Protein AF-A0A8H8A8U7-F1 (afdb_monomer)

Foldseek 3Di:
DDAAPDNVLRVLVVVLVVQCVCCCVPAVVVPHPDDPRRVVSVVVSCVVRVVVCVVDPCVVVVVVVVPDPPVCVPPPPPPVVVVVVDDDDDDPDDD

Secondary structure (DSSP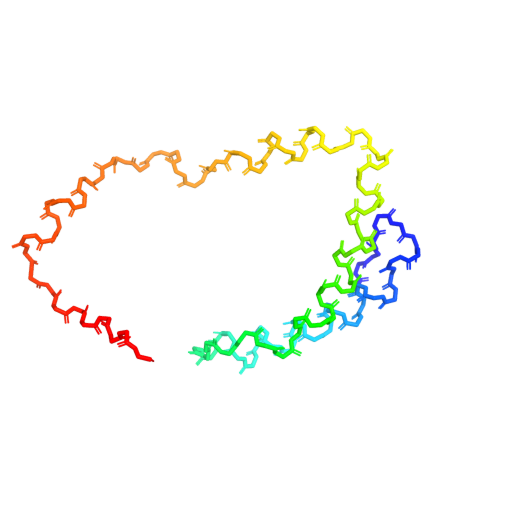, 8-state):
-PPPSSGGGHHHHHHHHHHHHHHIIIIITTT-----TTHHHHHHHHHHHHHHHHHSTHHHHHHHHHH--TT-TT-----HHHHTTS---------

Nearest PDB structures (foldseek):
  5jql-assembly1_D  TM=9.557E-01  e=1.263E-05  Saccharomyces cerevisiae S288C
  4ytx-assembly4_I  TM=9.506E-01  e=1.880E-05  Saccharomyces cerevisiae S288C
  5jqm-assembly1_C  TM=9.663E-01  e=2.674E-04  Saccharomyces cerevisiae S288C
  6i3v-assembly1_C  TM=9.516E-01  e=3.054E-04  Homo sapiens
  6i3v-assembly1_A-2  TM=9.536E-01  e=5.193E-04  Homo sapiens

Mean predicted aligned error: 11.72 Å

pLDDT: mean 79.29, std 18.59, range [36.5, 95.06]

Sequence (95 aa):
MASSINPECNEMKQKYDSCFNHWYANRFLQGSRSLEECDELFQAYKACFMKVVHEKPIMELLNHARAQAPFEEGVEQVNIIVIFQKKIPFKRKEE

Solvent-accessible surface area (backbone atoms only — not comparable to full-atom valu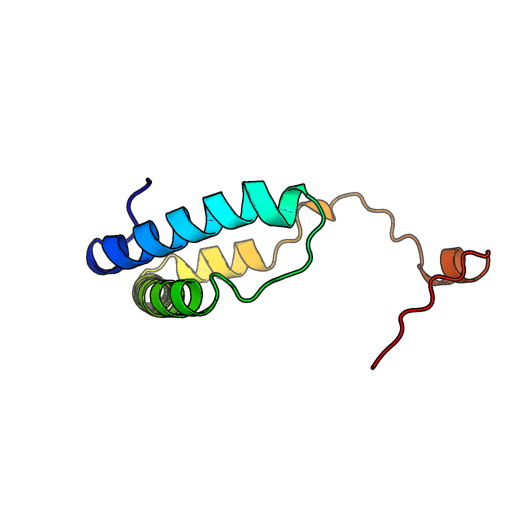es): 6021 Å² total; per-residue (Å²): 134,84,81,50,101,45,77,88,39,30,67,42,42,52,56,29,52,53,46,45,53,51,44,43,67,69,29,49,75,70,71,47,83,84,72,68,93,45,43,72,43,41,52,56,29,46,57,50,48,49,57,57,41,70,78,37,89,56,44,64,58,50,52,56,58,68,72,54,62,82,86,55,75,81,61,74,82,71,61,62,76,68,60,69,76,66,80,76,91,79,81,78,81,88,127

Radius of gyration: 19.25 Å; Cα contacts (8 Å, |Δi|>4): 41; chains: 1; bounding box: 29×35×53 Å

Structure (mmCIF, N/CA/C/O backbone):
data_AF-A0A8H8A8U7-F1
#
_entry.id   AF-A0A8H8A8U7-F1
#
loop_
_atom_site.group_PDB
_atom_site.id
_atom_site.type_symbol
_atom_site.label_atom_id
_atom_site.label_alt_id
_atom_site.label_comp_id
_atom_site.label_asym_id
_atom_site.label_entity_id
_atom_site.label_seq_id
_atom_site.pdbx_PDB_ins_code
_atom_site.Cartn_x
_atom_site.Cartn_y
_atom_site.Cartn_z
_atom_site.occupancy
_atom_site.B_iso_or_equiv
_atom_site.auth_seq_id
_atom_site.auth_comp_id
_atom_site.auth_asym_id
_atom_site.auth_atom_id
_atom_site.pdbx_PDB_model_num
ATOM 1 N N . MET A 1 1 ? 10.460 -2.042 8.295 1.00 63.28 1 MET A N 1
ATOM 2 C CA . MET A 1 1 ? 9.088 -2.160 7.754 1.00 63.28 1 MET A CA 1
ATOM 3 C C . MET A 1 1 ? 8.165 -1.286 8.575 1.00 63.28 1 MET A C 1
ATOM 5 O O . MET A 1 1 ? 8.345 -1.226 9.786 1.00 63.28 1 MET A O 1
ATOM 9 N N . ALA A 1 2 ? 7.236 -0.588 7.927 1.00 84.00 2 ALA A N 1
ATOM 10 C CA . ALA A 1 2 ? 6.260 0.242 8.624 1.00 84.00 2 ALA A CA 1
ATOM 11 C C . ALA A 1 2 ? 5.145 -0.621 9.232 1.00 84.00 2 ALA A C 1
ATOM 13 O O . ALA A 1 2 ? 4.753 -1.636 8.652 1.00 84.00 2 ALA A O 1
ATOM 14 N N . SER A 1 3 ? 4.619 -0.199 10.378 1.00 88.00 3 SER A N 1
ATOM 15 C CA . SER A 1 3 ? 3.434 -0.810 10.983 1.00 88.00 3 SER A CA 1
ATOM 16 C C . SER A 1 3 ? 2.177 -0.490 10.165 1.00 88.00 3 SER A C 1
ATOM 18 O O . SER A 1 3 ? 2.071 0.568 9.547 1.00 88.00 3 SER A O 1
ATOM 20 N N . SER A 1 4 ? 1.222 -1.416 10.151 1.00 88.12 4 SER A N 1
ATOM 21 C CA . SER A 1 4 ? -0.118 -1.213 9.602 1.00 88.12 4 SER A CA 1
ATOM 22 C C . SER A 1 4 ? -0.966 -0.335 10.533 1.00 88.12 4 SER A C 1
ATOM 24 O O . SER A 1 4 ? -0.637 -0.140 11.702 1.00 88.12 4 SER A O 1
ATOM 26 N N . ILE A 1 5 ? -2.095 0.163 10.019 1.00 86.94 5 ILE A N 1
ATOM 27 C CA . ILE A 1 5 ? -3.083 0.962 10.771 1.00 86.94 5 ILE A CA 1
ATOM 28 C C . ILE A 1 5 ? -3.662 0.181 11.964 1.00 86.94 5 ILE A C 1
ATOM 30 O O . ILE A 1 5 ? -4.104 0.783 12.942 1.00 86.94 5 ILE A O 1
ATOM 34 N N . ASN A 1 6 ? -3.657 -1.151 11.890 1.00 87.88 6 ASN A N 1
ATOM 35 C CA . ASN A 1 6 ? -4.071 -2.033 12.972 1.00 87.88 6 ASN A CA 1
ATOM 36 C C . ASN A 1 6 ? -3.011 -3.123 13.192 1.00 87.88 6 ASN A C 1
ATOM 38 O O . ASN A 1 6 ? -2.547 -3.712 12.205 1.00 87.88 6 ASN A O 1
ATOM 42 N N . PRO A 1 7 ? -2.628 -3.400 14.454 1.00 90.12 7 PRO A N 1
ATOM 43 C CA . PRO A 1 7 ? -1.639 -4.418 14.778 1.00 90.12 7 PRO A CA 1
ATOM 44 C C . PRO A 1 7 ? -1.973 -5.819 14.252 1.00 90.12 7 PRO A C 1
ATOM 46 O O . PRO A 1 7 ? -1.045 -6.563 13.943 1.00 90.12 7 PRO A O 1
ATOM 49 N N . GLU A 1 8 ? -3.253 -6.170 14.082 1.00 90.19 8 GLU A N 1
ATOM 50 C CA . GLU A 1 8 ? -3.665 -7.495 13.591 1.00 90.19 8 GLU A CA 1
ATOM 51 C C . GLU A 1 8 ? -3.201 -7.774 12.148 1.00 90.19 8 GLU A C 1
ATOM 53 O O . GLU A 1 8 ? -2.924 -8.914 11.783 1.00 90.19 8 GLU A O 1
ATOM 58 N N . CYS A 1 9 ? -3.026 -6.726 11.334 1.00 93.06 9 CYS A N 1
ATOM 59 C CA . CYS A 1 9 ? -2.585 -6.855 9.945 1.00 93.06 9 CYS A CA 1
ATOM 60 C C . CYS A 1 9 ? -1.058 -6.717 9.776 1.00 93.06 9 CYS A C 1
ATOM 62 O O . CYS A 1 9 ? -0.571 -6.747 8.644 1.00 93.06 9 CYS A O 1
ATOM 64 N N . ASN A 1 10 ? -0.291 -6.522 10.858 1.00 93.62 10 ASN A N 1
ATOM 65 C CA . ASN A 1 10 ? 1.148 -6.237 10.775 1.00 93.62 10 ASN A CA 1
ATOM 66 C C . ASN A 1 10 ? 1.951 -7.396 10.188 1.00 93.62 10 ASN A C 1
ATOM 68 O O . ASN A 1 10 ? 2.826 -7.169 9.356 1.00 93.62 10 ASN A O 1
ATOM 72 N N . GLU A 1 11 ? 1.658 -8.628 10.599 1.00 93.12 11 GLU A N 1
ATOM 73 C CA . GLU A 1 11 ? 2.400 -9.799 10.128 1.00 93.12 11 GLU A CA 1
ATOM 74 C C . GLU A 1 11 ? 2.191 -10.019 8.622 1.00 93.12 11 GLU A C 1
ATOM 76 O O . GLU A 1 11 ? 3.155 -10.184 7.871 1.00 93.12 11 GLU A O 1
ATOM 81 N N . MET A 1 12 ? 0.938 -9.937 8.159 1.00 93.31 12 MET A N 1
ATOM 82 C CA . MET A 1 12 ? 0.602 -10.051 6.735 1.00 93.31 12 MET A CA 1
ATOM 83 C C . MET A 1 12 ? 1.231 -8.922 5.917 1.00 93.31 12 MET A C 1
ATOM 85 O O . MET A 1 12 ? 1.791 -9.174 4.851 1.00 93.31 12 MET A O 1
ATOM 89 N N . LYS A 1 13 ? 1.217 -7.691 6.448 1.00 93.75 13 LYS A N 1
ATOM 90 C CA . LYS A 1 13 ? 1.874 -6.542 5.820 1.00 93.75 13 LYS A CA 1
ATOM 91 C C . LYS A 1 13 ? 3.374 -6.768 5.651 1.00 93.75 13 LYS A C 1
ATOM 93 O O . LYS A 1 13 ? 3.897 -6.522 4.574 1.00 93.75 13 LYS A O 1
ATOM 98 N N . GLN A 1 14 ? 4.069 -7.244 6.682 1.00 94.62 14 GLN A N 1
ATOM 99 C CA . GLN A 1 14 ? 5.515 -7.471 6.607 1.00 94.62 14 GLN A CA 1
ATOM 100 C C . GLN A 1 14 ? 5.881 -8.546 5.578 1.00 94.62 14 GLN A C 1
ATOM 102 O O . GLN A 1 14 ? 6.847 -8.368 4.831 1.00 94.62 14 GLN A O 1
ATOM 107 N N . LYS A 1 15 ? 5.107 -9.639 5.511 1.00 93.94 15 LYS A N 1
ATOM 108 C CA . LYS A 1 15 ? 5.285 -10.693 4.499 1.00 93.94 15 LYS A CA 1
ATOM 109 C C . LYS A 1 15 ? 5.075 -10.149 3.085 1.00 93.94 15 LYS A C 1
ATOM 111 O O . LYS A 1 15 ? 5.936 -10.341 2.228 1.00 93.94 15 LYS A O 1
ATOM 116 N N . TYR A 1 16 ? 3.981 -9.417 2.867 1.00 95.00 16 TYR A N 1
ATOM 117 C CA . TYR A 1 16 ? 3.688 -8.782 1.583 1.00 95.00 16 TYR A CA 1
ATOM 118 C C . TYR A 1 16 ? 4.755 -7.752 1.187 1.00 95.00 16 TYR A C 1
ATOM 120 O O . TYR A 1 16 ? 5.308 -7.854 0.098 1.00 95.00 16 TYR A O 1
ATOM 128 N N . ASP A 1 17 ? 5.107 -6.813 2.071 1.00 94.75 17 ASP A N 1
ATOM 129 C CA . ASP A 1 17 ? 6.091 -5.760 1.791 1.00 94.75 17 ASP A CA 1
ATOM 130 C C . ASP A 1 17 ? 7.468 -6.364 1.445 1.00 94.75 17 ASP A C 1
ATOM 132 O O . ASP A 1 17 ? 8.175 -5.860 0.574 1.00 94.75 17 ASP A O 1
ATOM 136 N N . SER A 1 18 ? 7.856 -7.464 2.102 1.00 95.06 18 SER A N 1
ATOM 137 C CA . SER A 1 18 ? 9.118 -8.162 1.814 1.00 95.06 18 SER A CA 1
ATOM 138 C C . SER A 1 18 ? 9.108 -8.804 0.423 1.00 95.06 18 SER A C 1
ATOM 140 O O . SER A 1 18 ? 10.072 -8.646 -0.326 1.00 95.06 18 SER A O 1
ATOM 142 N N . CYS A 1 19 ? 8.006 -9.473 0.060 1.00 94.31 19 CYS A N 1
ATOM 143 C CA . CYS A 1 19 ? 7.805 -10.027 -1.280 1.00 94.31 19 CYS A CA 1
ATOM 144 C C . CYS A 1 19 ? 7.811 -8.919 -2.341 1.00 94.31 19 CYS A C 1
ATOM 146 O O . CYS 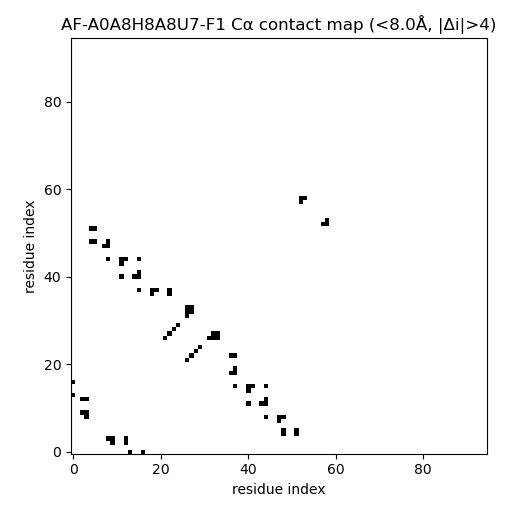A 1 19 ? 8.571 -8.982 -3.307 1.00 94.31 19 CYS A O 1
ATOM 148 N N . PHE A 1 20 ? 7.028 -7.861 -2.117 1.00 93.75 20 PHE A N 1
ATOM 149 C CA . PHE A 1 20 ? 6.896 -6.737 -3.033 1.00 93.75 20 PHE A CA 1
ATOM 150 C C . PHE A 1 20 ? 8.235 -6.044 -3.278 1.00 93.75 20 PHE A C 1
ATOM 152 O O . PHE A 1 20 ? 8.577 -5.791 -4.426 1.00 93.75 20 PHE A O 1
ATOM 159 N N . ASN A 1 21 ? 9.027 -5.781 -2.236 1.00 93.62 21 ASN A N 1
ATOM 160 C CA . ASN A 1 21 ? 10.334 -5.141 -2.399 1.00 93.62 21 ASN A CA 1
ATOM 161 C C . ASN A 1 21 ? 11.297 -6.000 -3.228 1.00 93.62 21 ASN A C 1
ATOM 163 O O . ASN A 1 21 ? 12.026 -5.475 -4.072 1.00 93.62 21 ASN A O 1
ATOM 167 N N . HIS A 1 22 ? 11.287 -7.320 -3.017 1.00 93.50 22 HIS A N 1
ATOM 168 C CA . HIS A 1 22 ? 12.094 -8.241 -3.811 1.00 93.50 22 HIS A CA 1
ATOM 169 C C . HIS A 1 22 ? 11.648 -8.260 -5.278 1.00 93.50 22 HIS A C 1
ATOM 171 O O . HIS A 1 22 ? 12.479 -8.107 -6.176 1.00 93.50 22 HIS A O 1
ATOM 177 N N . TRP A 1 23 ? 10.344 -8.399 -5.517 1.00 93.44 23 TRP A N 1
ATOM 178 C CA . TRP A 1 23 ? 9.753 -8.383 -6.851 1.00 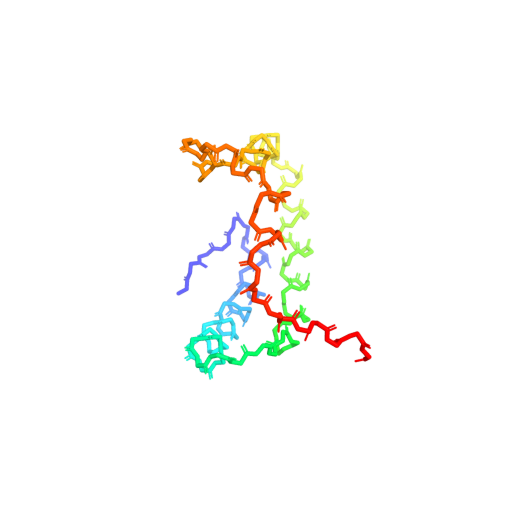93.44 23 TRP A CA 1
ATOM 179 C C . TRP A 1 23 ? 9.994 -7.044 -7.565 1.00 93.44 23 TRP A C 1
ATOM 181 O O . TRP A 1 23 ? 10.403 -7.019 -8.724 1.00 93.44 23 TRP A O 1
ATOM 191 N N . TYR A 1 24 ? 9.835 -5.921 -6.869 1.00 91.56 24 TYR A N 1
ATOM 192 C CA . TYR A 1 24 ? 10.021 -4.588 -7.432 1.00 91.56 24 TYR A CA 1
ATOM 193 C C . TYR A 1 24 ? 11.459 -4.392 -7.930 1.00 91.56 24 TYR A C 1
ATOM 195 O O . TYR A 1 24 ? 11.671 -4.008 -9.081 1.00 91.56 24 TYR A O 1
ATOM 203 N N . ALA A 1 25 ? 12.450 -4.739 -7.103 1.00 92.38 25 ALA A N 1
ATOM 204 C CA . ALA A 1 25 ? 13.862 -4.592 -7.448 1.00 92.38 25 ALA A CA 1
ATOM 205 C C . ALA A 1 25 ? 14.330 -5.563 -8.547 1.00 92.38 25 ALA A C 1
ATOM 207 O O . ALA A 1 25 ? 15.121 -5.181 -9.410 1.00 92.38 25 ALA A O 1
ATOM 208 N N . ASN A 1 26 ? 13.858 -6.814 -8.524 1.00 90.88 26 ASN A N 1
ATOM 209 C CA . ASN A 1 26 ? 14.410 -7.881 -9.367 1.00 90.88 26 ASN A CA 1
ATOM 210 C C . ASN A 1 26 ? 13.555 -8.240 -10.588 1.00 90.88 26 ASN A C 1
ATOM 212 O O . ASN A 1 26 ? 14.042 -8.901 -11.499 1.00 90.88 26 ASN A O 1
ATOM 216 N N . ARG A 1 27 ? 12.285 -7.834 -10.627 1.00 89.06 27 ARG A N 1
ATOM 217 C CA . ARG A 1 27 ? 11.365 -8.132 -11.733 1.00 89.06 27 ARG A CA 1
ATOM 218 C C . ARG A 1 27 ? 10.915 -6.852 -12.407 1.00 89.06 27 ARG A C 1
ATOM 220 O O . ARG A 1 27 ? 11.237 -6.640 -13.574 1.00 89.06 27 ARG A O 1
ATOM 227 N N . PHE A 1 28 ? 10.221 -5.994 -11.666 1.00 89.56 28 PHE A N 1
ATOM 228 C CA . PHE A 1 28 ? 9.572 -4.814 -12.232 1.00 89.56 28 PHE A CA 1
ATOM 229 C C . PHE A 1 28 ? 10.586 -3.840 -12.844 1.00 89.56 28 PHE A C 1
ATOM 231 O O . PHE A 1 28 ? 10.491 -3.515 -14.027 1.00 89.56 28 PHE A O 1
ATOM 238 N N . LEU A 1 29 ? 11.619 -3.449 -12.087 1.00 92.06 29 LEU A N 1
ATOM 239 C CA . LEU A 1 29 ? 12.662 -2.542 -12.585 1.00 92.06 29 LEU A CA 1
ATOM 240 C C . LEU A 1 29 ? 13.521 -3.150 -13.707 1.00 92.06 29 LEU A C 1
ATOM 242 O O . LEU A 1 29 ? 14.120 -2.412 -14.484 1.00 92.06 29 LEU A O 1
ATOM 246 N N . GLN A 1 30 ? 13.559 -4.480 -13.826 1.00 91.19 30 GLN A N 1
ATOM 247 C CA . GLN A 1 30 ? 14.278 -5.188 -14.893 1.00 91.19 30 GLN A CA 1
ATOM 248 C C . GLN A 1 30 ? 13.422 -5.390 -16.158 1.00 91.19 30 GLN A C 1
ATOM 250 O O . GLN A 1 30 ? 13.884 -5.985 -17.129 1.00 91.19 30 GLN A O 1
ATOM 255 N N . GLY A 1 31 ? 12.177 -4.897 -16.169 1.00 89.25 31 GLY A N 1
ATOM 256 C CA . GLY A 1 31 ? 11.272 -4.982 -17.318 1.00 89.25 31 GLY A CA 1
ATOM 257 C C . GLY A 1 31 ? 10.466 -6.282 -17.410 1.00 89.25 31 GLY A C 1
ATOM 258 O O . GLY A 1 31 ? 9.799 -6.510 -18.423 1.00 89.25 31 GLY A O 1
ATOM 259 N N . SER A 1 32 ? 10.490 -7.127 -16.372 1.00 84.69 32 SER A N 1
ATOM 260 C CA . SER A 1 32 ? 9.573 -8.267 -16.273 1.00 84.69 32 SER A CA 1
ATOM 261 C C . SER A 1 32 ? 8.141 -7.782 -16.039 1.00 84.69 32 SER A C 1
ATOM 263 O O . SER A 1 32 ? 7.904 -6.829 -15.298 1.00 84.69 32 SER A O 1
ATOM 265 N N . ARG A 1 33 ? 7.175 -8.474 -16.651 1.00 76.56 33 ARG A N 1
ATOM 266 C CA . ARG A 1 33 ? 5.731 -8.214 -16.508 1.00 76.56 33 ARG A CA 1
ATOM 267 C C . ARG A 1 33 ? 5.012 -9.257 -15.648 1.00 76.56 33 ARG A C 1
ATOM 269 O O . ARG A 1 33 ? 3.788 -9.287 -15.641 1.00 76.56 33 ARG A O 1
ATOM 276 N N . SER A 1 34 ? 5.747 -10.137 -14.967 1.00 77.00 34 SER A N 1
ATOM 277 C CA . SER A 1 34 ? 5.152 -11.137 -14.076 1.00 77.00 34 SER A CA 1
ATOM 278 C C . SER A 1 34 ? 4.458 -10.454 -12.892 1.00 77.00 34 SER A C 1
ATOM 280 O O . SER A 1 34 ? 5.076 -9.637 -12.215 1.00 77.00 34 SER A O 1
ATOM 282 N N . LEU A 1 35 ? 3.183 -10.775 -12.649 1.00 71.31 35 LEU A N 1
ATOM 283 C CA . LEU A 1 35 ? 2.359 -10.155 -11.595 1.00 71.31 35 LEU A CA 1
ATOM 284 C C . LEU A 1 35 ? 1.994 -11.114 -10.449 1.00 71.31 35 LEU A C 1
ATOM 286 O O . LEU A 1 35 ? 1.488 -10.667 -9.426 1.00 71.31 35 LEU A O 1
ATOM 290 N N . GLU A 1 36 ? 2.254 -12.413 -10.591 1.00 77.31 36 GLU A N 1
ATOM 291 C CA . GLU A 1 36 ? 1.643 -13.428 -9.717 1.00 77.31 36 GLU A CA 1
ATOM 292 C C . GLU A 1 36 ? 2.410 -13.700 -8.409 1.00 77.31 36 GLU A C 1
ATOM 294 O O . GLU A 1 36 ? 1.825 -14.193 -7.452 1.00 77.31 36 GLU A O 1
ATOM 299 N N . GLU A 1 37 ? 3.698 -13.343 -8.312 1.00 82.06 37 GLU A N 1
ATOM 300 C CA . GLU A 1 37 ? 4.584 -13.799 -7.218 1.00 82.06 37 GLU A CA 1
ATOM 301 C C . GLU A 1 37 ? 4.151 -13.341 -5.807 1.00 82.06 37 GLU A C 1
ATOM 303 O O . GLU A 1 37 ? 4.472 -14.009 -4.826 1.00 82.06 37 GLU A O 1
ATOM 308 N N . CYS A 1 38 ? 3.414 -12.229 -5.683 1.00 91.25 38 CYS A N 1
ATOM 309 C CA . CYS A 1 38 ? 2.981 -11.679 -4.390 1.00 91.25 38 CYS A CA 1
ATOM 310 C C . CYS A 1 38 ? 1.456 -11.526 -4.256 1.00 91.25 38 CYS A C 1
ATOM 312 O O . CYS A 1 38 ? 1.006 -10.907 -3.288 1.00 91.25 38 CYS A O 1
ATOM 314 N N . ASP A 1 39 ? 0.659 -12.044 -5.199 1.00 91.75 39 ASP A N 1
ATOM 315 C CA . ASP A 1 39 ? -0.784 -11.766 -5.236 1.00 91.75 39 ASP A CA 1
ATOM 316 C C . ASP A 1 39 ? -1.520 -12.377 -4.036 1.00 91.75 39 ASP A C 1
ATOM 318 O O . ASP A 1 39 ? -2.240 -11.675 -3.334 1.00 91.75 39 ASP A O 1
ATOM 322 N N . GLU A 1 40 ? -1.258 -13.638 -3.687 1.00 92.81 40 GLU A N 1
ATOM 323 C CA . GLU A 1 40 ? -1.896 -14.277 -2.523 1.00 92.81 40 GLU A CA 1
ATOM 324 C C . GLU A 1 40 ? -1.603 -13.532 -1.208 1.00 92.81 40 GLU A C 1
ATOM 326 O O . GLU A 1 40 ? -2.499 -13.293 -0.391 1.00 92.81 40 GLU A O 1
ATOM 331 N N . LEU A 1 41 ? -0.350 -13.095 -1.025 1.00 93.38 41 LEU A N 1
ATOM 332 C CA . LEU A 1 41 ? 0.068 -12.293 0.128 1.00 93.38 41 LEU A CA 1
ATOM 333 C C . LEU A 1 41 ? -0.627 -10.928 0.137 1.00 93.38 41 LEU A C 1
ATOM 335 O O . LEU A 1 41 ? -1.027 -10.439 1.199 1.00 93.38 41 LEU A O 1
ATOM 339 N N . PHE A 1 42 ? -0.788 -10.323 -1.041 1.00 94.25 42 PHE A N 1
ATOM 340 C CA . PHE A 1 42 ? -1.498 -9.064 -1.195 1.00 94.25 42 PHE A CA 1
ATOM 341 C C . PHE A 1 42 ? -2.977 -9.207 -0.853 1.00 94.25 42 PHE A C 1
ATOM 343 O O . PHE A 1 42 ? -3.490 -8.393 -0.089 1.00 94.25 42 PHE A O 1
ATOM 350 N N . GLN A 1 43 ? -3.662 -10.237 -1.359 1.00 94.56 43 GLN A N 1
ATOM 351 C CA . GLN A 1 43 ? -5.082 -10.454 -1.079 1.00 94.56 43 GLN A CA 1
ATOM 352 C C . GLN A 1 43 ? -5.327 -10.678 0.415 1.00 94.56 43 GLN A C 1
ATOM 354 O O . GLN A 1 43 ? -6.238 -10.070 0.980 1.00 94.56 43 GLN A O 1
ATOM 359 N N . ALA A 1 44 ? -4.481 -11.472 1.081 1.00 93.50 44 ALA A N 1
ATOM 360 C CA . ALA A 1 44 ? -4.573 -11.700 2.521 1.00 93.50 44 ALA A CA 1
ATOM 361 C C . ALA A 1 44 ? -4.419 -10.391 3.320 1.00 93.50 44 ALA A C 1
ATOM 363 O O . ALA A 1 44 ? -5.258 -10.059 4.164 1.00 93.50 44 ALA A O 1
ATOM 364 N N . TYR A 1 45 ? -3.392 -9.593 3.005 1.00 94.44 45 TYR A N 1
ATOM 365 C CA . TYR A 1 45 ? -3.192 -8.291 3.640 1.00 94.44 45 TYR A CA 1
ATOM 366 C C . TYR A 1 45 ? -4.339 -7.315 3.338 1.00 94.44 45 TYR A C 1
ATOM 368 O O . TYR A 1 45 ? -4.853 -6.665 4.250 1.00 94.44 45 TYR A O 1
ATOM 376 N N . LYS A 1 46 ? -4.773 -7.230 2.077 1.00 94.12 46 LYS A N 1
ATOM 377 C CA . LYS A 1 46 ? -5.850 -6.349 1.616 1.00 94.12 46 LYS A CA 1
ATOM 378 C C . LYS A 1 46 ? -7.166 -6.670 2.313 1.00 94.12 46 LYS A C 1
ATOM 380 O O . LYS A 1 46 ? -7.847 -5.741 2.737 1.00 94.12 46 LYS A O 1
ATOM 385 N N . ALA A 1 47 ? -7.512 -7.946 2.471 1.00 94.50 47 ALA A N 1
ATOM 386 C CA . ALA A 1 47 ? -8.716 -8.361 3.185 1.00 94.50 47 ALA A CA 1
ATOM 387 C C . ALA A 1 47 ? -8.713 -7.853 4.637 1.00 94.50 47 ALA A C 1
ATOM 389 O O . ALA A 1 47 ? -9.685 -7.241 5.082 1.00 94.50 47 ALA A O 1
ATOM 390 N N . CYS A 1 48 ? -7.591 -8.026 5.345 1.00 93.62 48 CYS A N 1
ATOM 391 C CA . CYS A 1 48 ? -7.409 -7.511 6.703 1.00 93.62 48 CYS A CA 1
ATOM 392 C C . CYS A 1 48 ? -7.493 -5.975 6.747 1.00 93.62 48 CYS A C 1
ATOM 394 O O . CYS A 1 48 ? -8.230 -5.395 7.543 1.00 93.62 48 CYS A O 1
ATOM 396 N N . PHE A 1 49 ? -6.776 -5.303 5.845 1.00 91.81 49 PHE A N 1
ATOM 397 C CA . PHE A 1 49 ? -6.702 -3.847 5.791 1.00 91.81 49 PHE A CA 1
ATOM 398 C C . PHE A 1 49 ? -8.056 -3.198 5.484 1.00 91.81 49 PHE A C 1
ATOM 400 O O . PHE A 1 49 ? -8.445 -2.245 6.158 1.00 91.81 49 PHE A O 1
ATOM 407 N N . MET A 1 50 ? -8.788 -3.714 4.493 1.00 91.25 50 MET A N 1
ATOM 408 C CA . MET A 1 50 ? -10.076 -3.149 4.090 1.00 91.25 50 MET A CA 1
ATOM 409 C C . MET A 1 50 ? -11.095 -3.247 5.223 1.00 91.25 50 MET A C 1
ATOM 411 O O . MET A 1 50 ? -11.777 -2.261 5.488 1.00 91.25 50 MET A O 1
ATOM 415 N N . LYS A 1 51 ? -11.138 -4.368 5.957 1.00 91.25 51 LYS A N 1
ATOM 416 C CA . LYS A 1 51 ? -12.006 -4.515 7.136 1.00 91.25 51 LYS A CA 1
ATOM 417 C C . LYS A 1 51 ? -11.800 -3.371 8.139 1.00 91.25 51 LYS A C 1
ATOM 419 O O . LYS A 1 51 ? -12.754 -2.699 8.513 1.00 91.25 51 LYS A O 1
ATOM 424 N N . VAL A 1 52 ? -10.546 -3.092 8.491 1.00 89.31 52 VAL A N 1
ATOM 425 C CA . VAL A 1 52 ? -10.181 -2.032 9.448 1.00 89.31 52 VAL A CA 1
A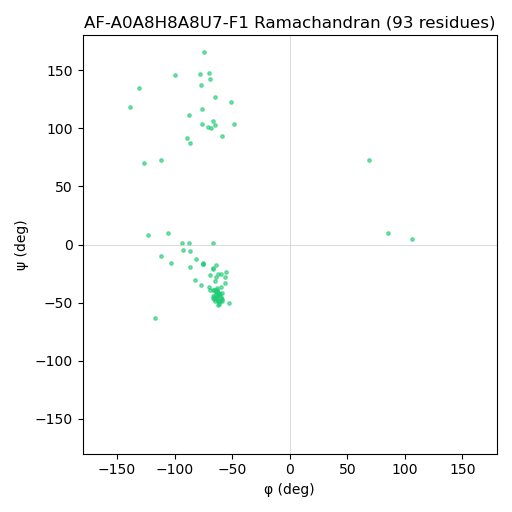TOM 426 C C . VAL A 1 52 ? -10.508 -0.635 8.919 1.00 89.31 52 VAL A C 1
ATOM 428 O O . VAL A 1 52 ? -10.913 0.247 9.674 1.00 89.31 52 VAL A O 1
ATOM 431 N N . VAL A 1 53 ? -10.287 -0.397 7.626 1.00 89.94 53 VAL A N 1
ATOM 432 C CA . VAL A 1 53 ? -10.503 0.920 7.013 1.00 89.94 53 VAL A CA 1
ATOM 433 C C . VAL A 1 53 ? -11.989 1.251 6.929 1.00 89.94 53 VAL A C 1
ATOM 435 O O . VAL A 1 53 ? -12.347 2.399 7.167 1.00 89.94 53 VAL A O 1
ATOM 438 N N . HIS A 1 54 ? -12.845 0.262 6.660 1.00 87.56 54 HIS A N 1
ATOM 439 C CA . HIS A 1 54 ? -14.299 0.440 6.647 1.00 87.56 54 HIS A CA 1
ATOM 440 C C . HIS A 1 54 ? -14.873 0.798 8.024 1.00 87.56 54 HIS A C 1
ATOM 442 O O . HIS A 1 54 ? -15.845 1.542 8.101 1.00 87.56 54 HIS A O 1
ATOM 448 N N . GLU A 1 55 ? -14.265 0.314 9.108 1.00 86.00 55 GLU A N 1
ATOM 449 C CA . GLU A 1 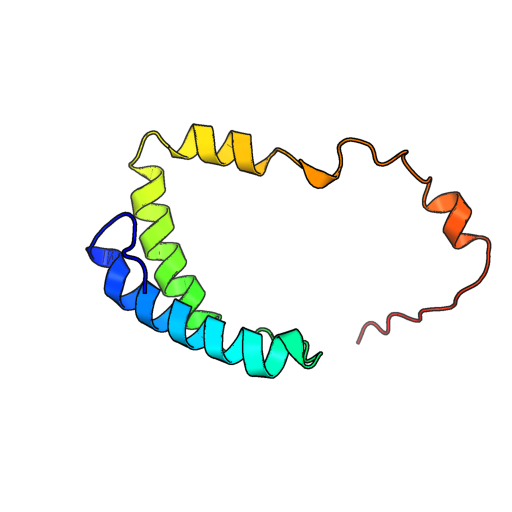55 ? -14.673 0.647 10.480 1.00 86.00 55 GLU A CA 1
ATOM 450 C C . GLU A 1 55 ? -14.242 2.063 10.904 1.00 86.00 55 GLU A C 1
ATOM 452 O O . GLU A 1 55 ? -14.745 2.606 11.889 1.00 86.00 55 GLU A O 1
ATOM 457 N N . LYS A 1 56 ? -13.304 2.683 10.178 1.00 84.94 56 LYS A N 1
ATOM 458 C CA . LYS A 1 56 ? -12.778 4.015 10.491 1.00 84.94 56 LYS A CA 1
ATOM 459 C C . LYS A 1 56 ? -13.441 5.090 9.619 1.00 84.94 56 LYS A C 1
ATOM 461 O O . LYS A 1 56 ? -13.642 4.882 8.425 1.00 84.94 56 LYS A O 1
ATOM 466 N N . PRO A 1 57 ? -13.647 6.314 10.144 1.00 85.12 57 PRO A N 1
ATOM 467 C CA . PRO A 1 57 ? -14.231 7.427 9.383 1.00 85.12 57 PRO A CA 1
ATOM 468 C C . PRO A 1 57 ? -13.341 7.936 8.232 1.00 85.12 57 PRO A C 1
ATOM 470 O O . PRO A 1 57 ? -13.698 8.877 7.532 1.00 85.12 57 PRO A O 1
ATOM 473 N N . ILE A 1 58 ? -12.170 7.329 8.020 1.00 88.81 58 ILE A N 1
ATOM 474 C CA . ILE A 1 58 ? -11.240 7.692 6.951 1.00 88.81 58 ILE A CA 1
ATOM 475 C C . ILE A 1 58 ? -11.690 7.199 5.570 1.00 88.81 58 ILE A C 1
ATOM 477 O O . ILE A 1 58 ? -11.169 7.680 4.569 1.00 88.81 58 ILE A O 1
ATOM 481 N N . MET A 1 59 ? -12.644 6.264 5.493 1.00 88.56 59 MET A N 1
ATOM 482 C CA . MET A 1 59 ? -13.058 5.668 4.219 1.00 88.56 59 MET A CA 1
ATOM 483 C C . MET A 1 59 ? -13.627 6.703 3.235 1.00 88.56 59 MET A C 1
ATOM 485 O O . MET A 1 59 ? -13.252 6.691 2.066 1.00 88.56 59 MET A O 1
ATOM 489 N N . GLU A 1 60 ? -14.450 7.646 3.701 1.00 89.88 60 GLU A N 1
ATOM 490 C CA . GLU A 1 60 ? -15.003 8.714 2.851 1.00 89.88 60 GLU A CA 1
ATOM 491 C C . GLU A 1 60 ? -13.906 9.625 2.286 1.00 89.88 60 GLU A C 1
ATOM 493 O O . GLU A 1 60 ? -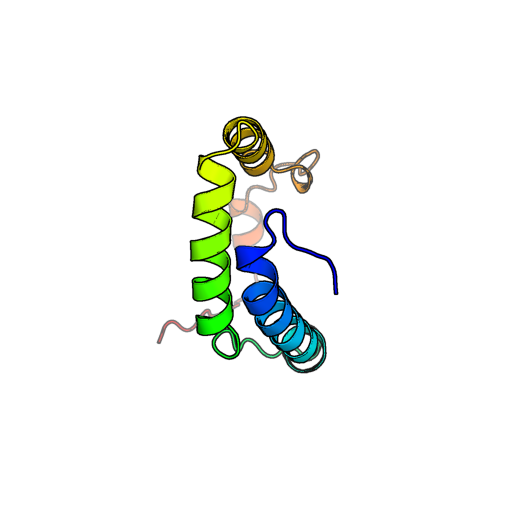13.860 9.905 1.087 1.00 89.88 60 GLU A O 1
ATOM 498 N N . LEU A 1 61 ? -12.953 10.020 3.134 1.00 90.19 61 LEU A N 1
ATOM 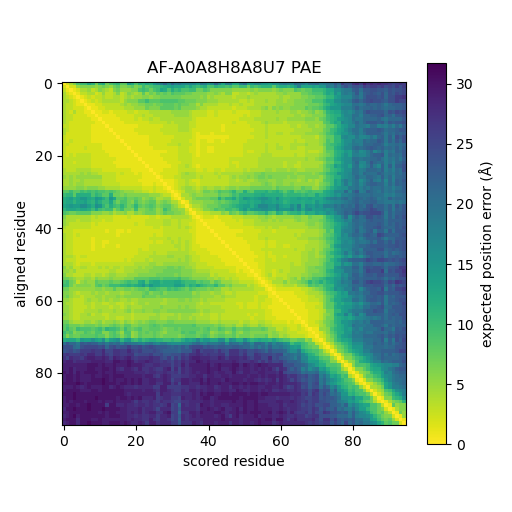499 C CA . LEU A 1 61 ? -11.800 10.825 2.723 1.00 90.19 61 LEU A CA 1
ATOM 500 C C . LEU A 1 61 ? -10.916 10.070 1.725 1.00 90.19 61 LEU A C 1
ATOM 502 O O . LEU A 1 61 ? -10.428 10.647 0.754 1.00 90.19 61 LEU A O 1
ATOM 506 N N . LEU A 1 62 ? -10.733 8.768 1.946 1.00 91.00 62 LEU A N 1
ATOM 507 C CA . LEU A 1 62 ? -9.963 7.900 1.067 1.00 91.00 62 LEU A CA 1
ATOM 508 C C . LEU A 1 62 ? -10.642 7.733 -0.297 1.00 91.00 62 LEU A C 1
ATOM 510 O O . LEU A 1 62 ? -9.954 7.735 -1.314 1.00 91.00 62 LEU A O 1
ATOM 514 N N . ASN A 1 63 ? -11.969 7.613 -0.333 1.00 90.81 63 ASN A N 1
ATOM 515 C CA . ASN A 1 63 ? -12.741 7.540 -1.573 1.00 90.81 63 ASN A CA 1
ATOM 516 C C . ASN A 1 63 ? -12.633 8.837 -2.370 1.00 90.81 63 ASN A C 1
ATOM 518 O O . ASN A 1 63 ? -12.347 8.793 -3.565 1.00 90.81 63 ASN A O 1
ATOM 522 N N . HIS A 1 64 ? -12.781 9.981 -1.701 1.00 91.75 64 HIS A N 1
ATOM 523 C CA . HIS A 1 64 ? -12.598 11.283 -2.332 1.00 91.75 64 HIS A CA 1
ATOM 524 C C . HIS A 1 64 ? -11.185 11.430 -2.916 1.00 91.75 64 HIS A C 1
ATOM 526 O O . HIS A 1 64 ? -11.039 11.767 -4.085 1.00 91.75 64 HIS A O 1
ATOM 532 N N . ALA A 1 65 ? -10.143 11.099 -2.146 1.00 92.38 65 ALA A N 1
ATOM 533 C CA . ALA A 1 65 ? -8.757 11.165 -2.615 1.00 92.38 65 ALA A CA 1
ATOM 534 C C . ALA A 1 65 ? -8.469 10.198 -3.778 1.00 92.38 65 ALA A C 1
ATOM 536 O O . ALA A 1 65 ? -7.742 10.545 -4.700 1.00 92.38 65 ALA A O 1
ATOM 537 N N . ARG A 1 66 ? -9.052 8.992 -3.772 1.00 89.44 66 ARG A N 1
ATOM 538 C CA . ARG A 1 66 ? -8.901 8.010 -4.863 1.00 89.44 66 ARG A CA 1
ATOM 539 C C . ARG A 1 66 ? -9.599 8.419 -6.156 1.00 89.44 66 ARG A C 1
ATOM 541 O O . ARG A 1 66 ? -9.187 7.963 -7.216 1.00 89.44 66 ARG A O 1
ATOM 548 N N . ALA A 1 67 ? -10.652 9.229 -6.070 1.00 91.12 67 ALA A N 1
ATOM 549 C CA . ALA A 1 67 ? -11.340 9.767 -7.239 1.00 91.12 67 ALA A CA 1
ATOM 550 C C . ALA A 1 67 ? -10.555 10.906 -7.912 1.00 91.12 67 ALA A C 1
ATOM 552 O O . ALA A 1 67 ? -10.836 11.250 -9.059 1.00 91.12 67 ALA A O 1
ATOM 553 N N . GLN A 1 68 ? -9.579 11.491 -7.217 1.00 87.19 68 GLN A N 1
ATOM 554 C CA . GLN A 1 68 ? -8.728 12.532 -7.775 1.00 87.19 68 GLN A CA 1
ATOM 555 C C . GLN A 1 68 ? -7.671 11.913 -8.697 1.00 87.19 68 GLN A C 1
ATOM 557 O O . GLN A 1 68 ? -7.036 10.914 -8.362 1.00 87.19 68 GLN A O 1
ATOM 562 N N . ALA A 1 69 ? -7.447 12.549 -9.846 1.00 83.62 69 ALA A N 1
ATOM 563 C CA . ALA A 1 69 ? -6.373 12.222 -10.778 1.00 83.62 69 ALA A CA 1
ATOM 564 C C . ALA A 1 69 ? -5.355 13.379 -10.793 1.00 83.62 69 ALA A C 1
ATOM 566 O O . ALA A 1 69 ? -5.312 14.149 -11.747 1.00 83.62 69 ALA A O 1
ATOM 567 N N . PRO A 1 70 ? -4.549 13.552 -9.728 1.00 84.56 70 PRO A N 1
ATOM 568 C CA . PRO A 1 70 ? -3.723 14.749 -9.533 1.00 84.56 70 PRO A CA 1
ATOM 569 C C . PRO A 1 70 ? -2.641 14.945 -10.605 1.00 84.56 70 PRO A C 1
ATOM 571 O O . PRO A 1 70 ? -2.111 16.038 -10.750 1.00 84.56 70 PRO A O 1
ATOM 574 N N . PHE A 1 71 ? -2.309 13.900 -11.366 1.00 81.81 71 PHE A N 1
ATOM 575 C CA . PHE A 1 71 ? -1.358 13.982 -12.478 1.00 81.81 71 PHE A CA 1
ATOM 576 C C . PHE A 1 71 ? -2.009 14.395 -13.807 1.00 81.81 71 PHE A C 1
ATOM 578 O O . PHE A 1 71 ? -1.292 14.611 -14.780 1.00 81.81 71 PHE A O 1
ATOM 585 N N . GLU A 1 72 ? -3.340 14.521 -13.849 1.00 75.62 72 GLU A N 1
ATOM 586 C CA . GLU A 1 72 ? -4.090 14.969 -15.028 1.00 75.62 72 GLU A CA 1
ATOM 587 C C . GLU A 1 72 ? -4.332 16.494 -15.033 1.00 75.62 72 GLU A C 1
ATOM 589 O O . GLU A 1 72 ? -4.857 17.063 -15.994 1.00 75.62 72 GLU A O 1
ATOM 594 N N . GLU A 1 73 ? -3.945 17.197 -13.966 1.00 60.03 73 GLU A N 1
ATOM 595 C CA . GLU A 1 73 ? -4.023 18.655 -13.919 1.00 60.03 73 GLU A CA 1
ATOM 596 C C . GLU A 1 73 ? -2.967 19.261 -14.857 1.00 60.03 73 GLU A C 1
ATOM 598 O O . GLU A 1 73 ? -1.781 19.328 -14.544 1.00 60.03 73 GLU A O 1
ATOM 603 N N . GLY A 1 74 ? -3.412 19.688 -16.044 1.00 58.41 74 GLY A N 1
ATOM 604 C CA . GLY A 1 74 ? -2.565 20.309 -17.067 1.00 58.41 74 GLY A CA 1
ATOM 605 C C . GLY A 1 74 ? -2.247 19.430 -18.279 1.00 58.41 74 GLY A C 1
ATOM 606 O O . GLY A 1 74 ? -1.507 19.881 -19.154 1.00 58.41 74 GLY A O 1
ATOM 607 N N . VAL A 1 75 ? -2.816 18.223 -18.392 1.00 55.25 75 VAL A N 1
ATOM 608 C CA . VAL A 1 75 ? -2.813 17.512 -19.680 1.00 55.25 75 VAL A CA 1
ATOM 609 C C . VAL A 1 75 ? -3.866 18.170 -20.560 1.00 55.25 75 VAL A C 1
ATOM 611 O O . VAL A 1 75 ? -5.071 17.980 -20.391 1.00 55.25 75 VAL A O 1
ATOM 614 N N . GLU A 1 76 ? -3.413 18.987 -21.508 1.00 53.88 76 GLU A N 1
ATOM 615 C CA . GLU A 1 76 ? -4.220 19.296 -22.681 1.00 53.88 76 GLU A CA 1
ATOM 616 C C . GLU A 1 76 ? -4.677 17.949 -23.249 1.00 53.88 76 GLU A C 1
ATOM 618 O O . GLU A 1 76 ? -3.845 17.068 -23.479 1.00 53.88 76 GLU A O 1
ATOM 623 N N . GLN A 1 77 ? -5.991 17.745 -23.380 1.00 47.28 77 GL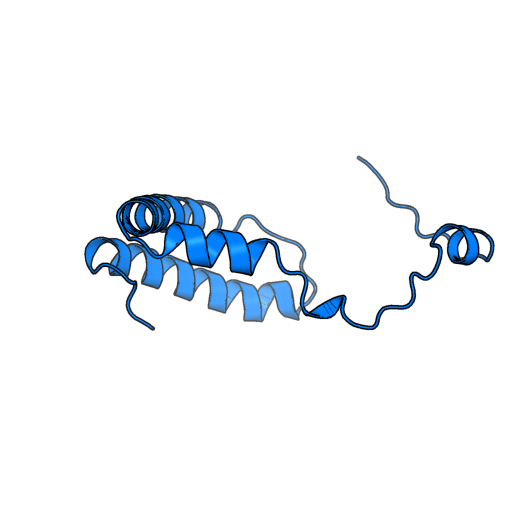N A N 1
ATOM 624 C CA . GLN A 1 77 ? -6.536 16.516 -23.941 1.00 47.28 77 GLN A CA 1
ATOM 625 C C . GLN A 1 77 ? -5.986 16.368 -25.356 1.00 47.28 77 GLN A C 1
ATOM 627 O O . GLN A 1 77 ? -6.537 16.900 -26.320 1.00 47.28 77 GLN A O 1
ATOM 632 N N . VAL A 1 78 ? -4.876 15.649 -25.499 1.00 54.97 78 VAL A N 1
ATOM 633 C CA . VAL A 1 78 ? -4.383 15.268 -26.808 1.00 54.97 78 VAL A CA 1
ATOM 634 C C . VAL A 1 78 ? -5.413 14.275 -27.303 1.00 54.97 78 VAL A C 1
ATOM 636 O O . VAL A 1 78 ? -5.451 13.131 -26.853 1.00 54.97 78 VAL A O 1
ATOM 639 N N . ASN A 1 79 ? -6.315 14.739 -28.169 1.00 46.62 79 ASN A N 1
ATOM 640 C CA . ASN A 1 79 ? -7.271 13.889 -28.857 1.00 46.62 79 ASN A CA 1
ATOM 641 C C . ASN A 1 79 ? -6.486 12.705 -29.437 1.00 46.62 79 ASN A C 1
ATOM 643 O O . ASN A 1 79 ? -5.786 12.844 -30.440 1.00 46.62 79 ASN A O 1
ATOM 647 N N . ILE A 1 80 ? -6.589 11.532 -28.806 1.00 52.56 80 ILE A N 1
ATOM 648 C CA . ILE A 1 80 ? -5.893 10.298 -29.212 1.00 52.56 80 ILE A CA 1
ATOM 649 C C . ILE A 1 80 ? -6.202 9.952 -30.679 1.00 52.56 80 ILE A C 1
ATOM 651 O O . ILE A 1 80 ? -5.386 9.341 -31.372 1.00 52.56 80 ILE A O 1
ATOM 655 N N . ILE A 1 81 ? -7.337 10.440 -31.187 1.00 51.44 81 ILE A N 1
ATOM 656 C CA . ILE A 1 81 ? -7.757 10.367 -32.588 1.00 51.44 81 ILE A CA 1
ATOM 657 C C . ILE A 1 81 ? -6.714 10.991 -33.541 1.00 51.44 81 ILE A C 1
ATOM 659 O O . ILE A 1 81 ? -6.525 10.484 -34.646 1.00 51.44 81 ILE A O 1
ATOM 663 N N . VAL A 1 82 ? -5.982 12.036 -33.131 1.00 49.06 82 VAL A N 1
ATOM 664 C CA . VAL A 1 82 ? -4.989 12.716 -33.986 1.00 49.06 82 VAL A CA 1
ATOM 665 C C . VAL A 1 82 ? -3.640 11.982 -33.996 1.00 49.06 82 VAL A C 1
ATOM 667 O O . VAL A 1 82 ? -2.954 11.976 -35.018 1.00 49.06 82 VAL A O 1
ATOM 670 N N . ILE A 1 83 ? -3.275 11.298 -32.904 1.00 49.97 83 ILE A N 1
ATOM 671 C CA . ILE A 1 83 ? -2.012 10.540 -32.813 1.00 49.97 83 ILE A CA 1
ATOM 672 C C . ILE A 1 83 ? -2.113 9.208 -33.580 1.00 49.97 83 ILE A C 1
ATOM 674 O O . ILE A 1 83 ? -1.160 8.796 -34.242 1.00 49.97 83 ILE A O 1
ATOM 678 N N . PHE A 1 84 ? -3.287 8.563 -33.590 1.00 45.78 84 PHE A N 1
ATOM 679 C CA . PHE A 1 84 ? -3.492 7.288 -34.294 1.00 45.78 84 PHE A CA 1
ATOM 680 C C . PHE A 1 84 ? -3.403 7.378 -35.830 1.00 45.78 84 PHE A C 1
ATOM 682 O O . PHE A 1 84 ? -3.141 6.370 -36.484 1.00 45.78 84 PHE A O 1
ATOM 689 N N . GLN A 1 85 ? -3.571 8.561 -36.431 1.00 47.25 85 GLN A N 1
ATOM 690 C CA . GLN A 1 85 ? -3.532 8.727 -37.893 1.00 47.25 85 GLN A CA 1
ATOM 691 C C . GLN A 1 85 ? -2.107 8.823 -38.475 1.00 47.25 85 GLN A C 1
ATOM 693 O O . GLN A 1 85 ? -1.926 8.689 -39.686 1.00 47.25 85 GLN A O 1
ATOM 698 N N . LYS A 1 86 ? -1.065 9.002 -37.648 1.00 53.97 86 LYS A N 1
ATOM 699 C CA . LYS A 1 86 ? 0.336 9.058 -38.107 1.00 53.97 86 LYS A CA 1
ATOM 700 C C . LYS A 1 86 ? 1.243 8.070 -37.356 1.00 53.97 86 LYS A C 1
ATOM 702 O O . LYS A 1 86 ? 2.194 8.434 -36.685 1.00 53.97 86 LYS A O 1
ATOM 707 N N . LYS A 1 87 ? 1.006 6.788 -37.650 1.00 52.75 87 LYS A N 1
ATOM 708 C CA . LYS A 1 87 ? 2.064 5.838 -38.051 1.00 52.75 87 LYS A CA 1
ATOM 709 C C . LYS A 1 87 ? 3.092 5.432 -36.976 1.00 52.75 87 LYS A C 1
ATOM 711 O O . LYS A 1 87 ? 4.273 5.721 -37.121 1.00 52.75 87 LYS A O 1
ATOM 716 N N . ILE A 1 88 ? 2.669 4.608 -36.010 1.00 36.50 88 ILE A N 1
ATOM 717 C CA . ILE A 1 88 ? 3.522 3.572 -35.384 1.00 36.50 88 ILE A CA 1
ATOM 718 C C . ILE A 1 88 ? 2.673 2.294 -35.194 1.00 36.50 88 ILE A C 1
ATOM 720 O O . ILE A 1 88 ? 1.666 2.343 -34.489 1.00 36.50 88 ILE A O 1
ATOM 724 N N . PRO A 1 89 ? 3.017 1.148 -35.814 1.00 37.22 89 PRO A N 1
ATOM 725 C CA . PRO A 1 89 ? 2.233 -0.079 -35.712 1.00 37.22 89 PRO A CA 1
ATOM 726 C C . PRO A 1 89 ? 2.662 -0.887 -34.477 1.00 37.22 89 PRO A C 1
ATOM 728 O O . PRO A 1 89 ? 3.510 -1.770 -34.572 1.00 37.22 89 PRO A O 1
ATOM 731 N N . PHE A 1 90 ? 2.081 -0.618 -33.307 1.00 41.41 90 PHE A N 1
ATOM 732 C CA . PHE A 1 90 ? 2.235 -1.504 -32.148 1.00 41.41 90 PHE A CA 1
ATOM 733 C C . PHE A 1 90 ? 1.124 -2.562 -32.175 1.00 41.41 90 PHE A C 1
ATOM 735 O O . PHE A 1 90 ? 0.017 -2.340 -31.684 1.00 41.41 90 PHE A O 1
ATOM 742 N N . LYS A 1 91 ? 1.396 -3.713 -32.805 1.00 44.25 91 LYS A N 1
ATOM 743 C CA . LYS A 1 91 ? 0.510 -4.883 -32.732 1.00 44.25 91 LYS A CA 1
ATOM 744 C C . LYS A 1 91 ? 0.477 -5.396 -31.290 1.00 44.25 91 LYS A C 1
ATOM 746 O O . LYS A 1 91 ? 1.383 -6.101 -30.856 1.00 44.25 91 LYS A O 1
ATOM 751 N N . ARG A 1 92 ? -0.605 -5.085 -30.579 1.00 42.50 92 ARG A N 1
ATOM 752 C CA . ARG A 1 92 ? -1.083 -5.873 -29.440 1.00 42.50 92 ARG A CA 1
ATOM 753 C C . ARG A 1 92 ? -1.547 -7.221 -30.006 1.00 42.50 92 ARG A C 1
ATOM 755 O O . ARG A 1 92 ? -2.544 -7.261 -30.719 1.00 42.50 92 ARG A O 1
ATOM 762 N N . LYS A 1 93 ? -0.778 -8.292 -29.786 1.00 46.38 93 LYS A N 1
ATOM 763 C CA . LYS A 1 93 ? -1.291 -9.658 -29.945 1.00 46.38 93 LYS A CA 1
ATOM 764 C C . LYS A 1 93 ? -2.156 -9.946 -28.725 1.00 46.38 93 LYS A C 1
ATOM 766 O O . LYS A 1 93 ? -1.665 -9.896 -27.602 1.00 46.38 93 LYS A O 1
ATOM 771 N N . GLU A 1 94 ? -3.431 -10.154 -28.989 1.00 43.66 94 GLU A N 1
ATOM 772 C CA . GLU A 1 94 ? -4.360 -10.854 -28.117 1.00 43.66 94 GLU A CA 1
ATOM 773 C C . GLU A 1 94 ? -4.219 -12.335 -28.486 1.00 43.66 94 GLU A C 1
ATOM 775 O O . GLU A 1 94 ? -4.488 -12.696 -29.632 1.00 43.66 94 GLU A O 1
ATOM 780 N N . GLU A 1 95 ? -3.664 -13.132 -27.575 1.00 37.25 95 GLU A N 1
ATOM 781 C CA . GLU A 1 95 ? -3.808 -14.592 -27.473 1.00 37.25 95 GLU A CA 1
ATOM 782 C C . GLU A 1 95 ? -3.321 -15.035 -26.092 1.00 37.25 95 GLU A C 1
ATOM 784 O O . GLU A 1 95 ? -2.214 -14.592 -25.698 1.00 37.25 95 GLU A O 1
#